Protein AF-A0A833PC98-F1 (afdb_monomer)

Solvent-accessible surface area (backbone atoms only — not comparable to full-atom values): 4462 Å² total; per-residue (Å²): 136,90,89,78,86,83,78,85,83,75,80,76,76,72,85,68,81,75,85,48,72,40,51,43,74,45,72,81,38,86,61,41,73,43,78,66,87,46,96,94,37,70,44,77,40,40,46,70,58,49,24,66,74,64,69,28,46,72,42,82,73,80,82,85,127

Nearest PDB structures (foldseek):
  1dbu-assembly1_A  TM=8.601E-01  e=4.084E-04  Haemophilus influenzae
  2dxa-assembly1_A  TM=8.910E-01  e=2.086E-03  Escherichia coli
  7b7n-assembly1_H  TM=5.004E-01  e=3.678E+00  Human gammaherpesvirus 8

InterPro domains:
  IPR036754 YbaK/aminoacyl-tRNA synthetase-associated domain superfamily [G3DSA:3.90.960.10] (10-63)
  IPR036754 YbaK/aminoacyl-tRNA synthetase-associated domain superfamily [SSF55826] (12-61)

Sequence (65 aa):
MPGGNERSSFSVSQKKRLKTVIDATAINKPKIYVSGGKRGLDIGVSPQDLSKLLGAAFADLLDIS

pLDDT: mean 75.8, std 15.17, range [44.94, 91.19]

Organism: Acinetobacter bereziniae (NCBI:txid106648)

Structure (mmCIF, N/CA/C/O backbone):
data_AF-A0A833PC98-F1
#
_entry.id   AF-A0A833PC98-F1
#
loop_
_atom_site.group_PDB
_atom_site.id
_atom_site.type_symbol
_atom_site.label_atom_id
_atom_site.label_alt_id
_atom_site.label_comp_id
_atom_site.label_asym_id
_atom_site.label_entity_id
_atom_site.label_seq_id
_atom_site.pdbx_PDB_ins_code
_atom_site.Cartn_x
_atom_site.Cartn_y
_atom_site.Cartn_z
_atom_site.occupancy
_atom_site.B_iso_or_equiv
_atom_site.auth_seq_id
_atom_site.auth_comp_id
_atom_site.auth_asym_id
_atom_site.auth_atom_id
_atom_site.pdbx_PDB_model_num
ATOM 1 N N . MET A 1 1 ? -27.063 43.458 34.997 1.00 44.94 1 MET A N 1
ATOM 2 C CA . MET A 1 1 ? -26.925 42.016 35.289 1.00 44.94 1 MET A CA 1
ATOM 3 C C . MET A 1 1 ? -25.817 41.454 34.406 1.00 44.94 1 MET A C 1
ATOM 5 O O . MET A 1 1 ? -25.870 41.726 33.212 1.00 44.94 1 MET A O 1
AT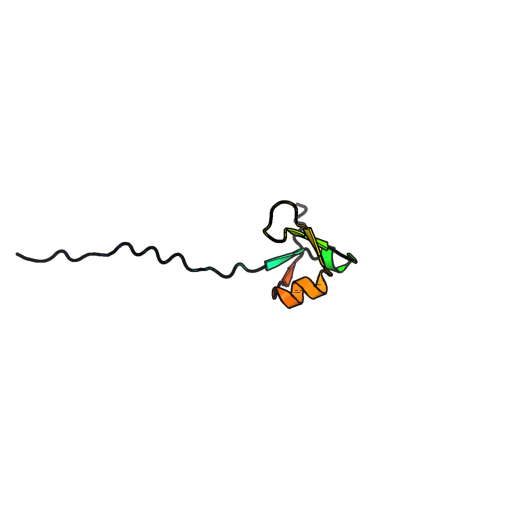OM 9 N N . PRO A 1 2 ? -24.797 40.778 34.962 1.00 47.62 2 PRO A N 1
ATOM 10 C CA . PRO A 1 2 ? -23.727 40.146 34.194 1.00 47.62 2 PRO A CA 1
ATOM 11 C C . PRO A 1 2 ? -24.142 38.721 33.796 1.00 47.62 2 PRO A C 1
ATOM 13 O O . PRO A 1 2 ? -24.880 38.075 34.535 1.00 47.62 2 PRO A O 1
ATOM 16 N N . GLY A 1 3 ? -23.649 38.205 32.672 1.00 49.00 3 GLY A N 1
ATOM 17 C CA . GLY A 1 3 ? -23.782 36.780 32.359 1.00 49.00 3 GLY A CA 1
ATOM 18 C C . GLY A 1 3 ? -23.905 36.510 30.871 1.00 49.00 3 GLY A C 1
ATOM 19 O O . GLY A 1 3 ? -24.990 36.581 30.312 1.00 49.00 3 GLY A O 1
ATOM 20 N N . GLY A 1 4 ? -22.776 36.205 30.246 1.00 54.72 4 GLY A N 1
ATOM 21 C CA . GLY A 1 4 ? -22.699 35.820 28.843 1.00 54.72 4 GLY A CA 1
ATOM 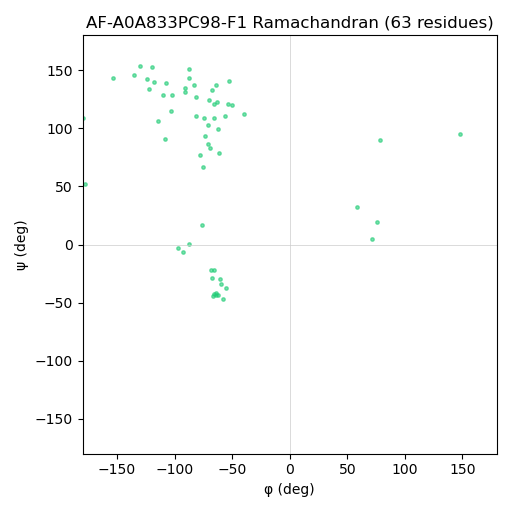22 C C . GLY A 1 4 ? -21.263 35.490 28.467 1.00 54.72 4 GLY A C 1
ATOM 23 O O . GLY A 1 4 ? -20.696 36.069 27.548 1.00 54.72 4 GLY A O 1
ATOM 24 N N . ASN A 1 5 ? -20.642 34.606 29.248 1.00 62.56 5 ASN A N 1
ATOM 25 C CA . ASN A 1 5 ? -19.621 33.720 28.706 1.00 62.56 5 ASN A CA 1
ATOM 26 C C . ASN A 1 5 ? -20.240 33.012 27.493 1.00 62.56 5 ASN A C 1
ATOM 28 O O . ASN A 1 5 ? -21.404 32.669 27.574 1.00 62.56 5 ASN A O 1
ATOM 32 N N . GLU A 1 6 ? -19.505 32.802 26.398 1.00 55.53 6 GLU A N 1
ATOM 33 C CA . GLU A 1 6 ? -19.542 31.533 25.660 1.00 55.53 6 GLU A CA 1
ATOM 34 C C . GLU A 1 6 ? -18.611 31.521 24.436 1.00 55.53 6 GLU A C 1
ATOM 36 O O . GLU A 1 6 ? -18.874 32.088 23.383 1.00 55.53 6 GLU A O 1
ATOM 41 N N . ARG A 1 7 ? -17.548 30.730 24.625 1.00 57.88 7 ARG A N 1
ATOM 42 C CA . ARG A 1 7 ? -16.975 29.773 23.670 1.00 57.88 7 ARG A CA 1
ATOM 43 C C . ARG A 1 7 ? -16.108 30.360 22.560 1.00 57.88 7 ARG A C 1
ATOM 45 O O . ARG A 1 7 ? -16.515 30.563 21.423 1.00 57.88 7 ARG A O 1
ATOM 52 N N . SER A 1 8 ? -14.821 30.440 22.897 1.00 55.56 8 SER A N 1
ATOM 53 C CA . SER A 1 8 ? -13.718 30.249 21.963 1.00 55.56 8 SER A CA 1
ATOM 54 C C . SER A 1 8 ? -14.018 29.107 20.986 1.00 55.56 8 SER A C 1
ATOM 56 O O . SER A 1 8 ? -14.051 27.935 21.364 1.00 55.56 8 SER A O 1
ATOM 58 N N . SER A 1 9 ? -14.204 29.441 19.714 1.00 54.59 9 SER A N 1
ATOM 59 C 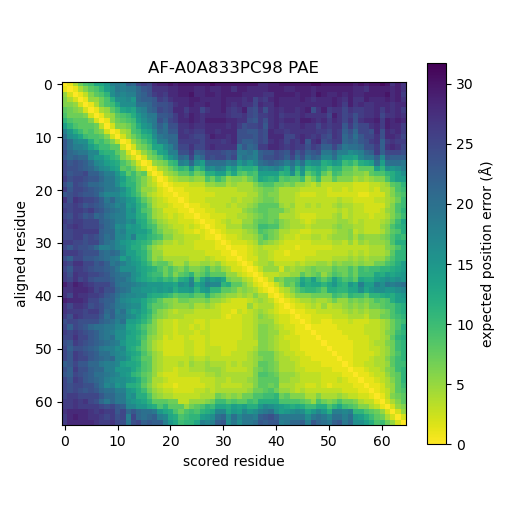CA . SER A 1 9 ? -14.268 28.486 18.613 1.00 54.59 9 SER A CA 1
ATOM 60 C C . SER A 1 9 ? -12.859 27.977 18.292 1.00 54.59 9 SER A C 1
ATOM 62 O O . SER A 1 9 ? -12.298 28.265 17.236 1.00 54.59 9 SER A O 1
ATOM 64 N N . PHE A 1 10 ? -12.250 27.231 19.216 1.00 53.25 10 PHE A N 1
ATOM 65 C CA . PHE A 1 10 ? -11.072 26.431 18.902 1.00 53.25 10 PHE A CA 1
ATOM 66 C C . PHE A 1 10 ? -11.538 25.224 18.088 1.00 53.25 10 PHE A C 1
ATOM 68 O O . PHE A 1 10 ? -11.927 24.195 18.637 1.00 53.25 10 PHE A O 1
ATOM 75 N N . SER A 1 11 ? -11.508 25.347 16.761 1.00 45.91 11 SER A N 1
ATOM 76 C CA . SER A 1 11 ? -11.587 24.183 15.879 1.00 45.91 11 SER A CA 1
ATOM 77 C C . SER A 1 11 ? -10.290 23.390 16.018 1.00 45.91 11 SER A C 1
ATOM 79 O O . SER A 1 11 ? -9.353 23.556 15.239 1.00 45.91 11 SER A O 1
ATOM 81 N N . VAL A 1 12 ? -10.211 22.536 17.041 1.00 59.00 12 VAL A N 1
ATOM 82 C CA . VAL A 1 12 ? -9.166 21.517 17.128 1.00 59.00 12 VAL A CA 1
ATOM 83 C C . VAL A 1 12 ? -9.484 20.466 16.067 1.00 59.00 12 VAL A C 1
ATOM 85 O O . VAL A 1 12 ? -10.200 19.492 16.288 1.00 59.00 12 VAL A O 1
ATOM 88 N N . SER A 1 13 ? -9.012 20.712 14.846 1.00 55.16 13 SER A N 1
ATOM 89 C CA . SER A 1 13 ? -9.029 19.700 13.797 1.00 55.16 13 SER A CA 1
ATOM 90 C C . SER A 1 13 ? -8.159 18.545 14.274 1.00 55.16 13 SER A C 1
ATOM 92 O O . SER A 1 13 ? -6.929 18.604 14.241 1.00 55.16 13 SER A O 1
ATOM 94 N N . GLN A 1 14 ? -8.819 17.511 14.795 1.00 56.69 14 GLN A N 1
ATOM 95 C CA . GLN A 1 14 ? -8.212 16.235 15.133 1.00 56.69 14 GLN A CA 1
ATOM 96 C C . GLN A 1 14 ? -7.408 15.774 13.915 1.00 56.69 14 GLN A C 1
ATOM 98 O O . GLN A 1 14 ? -7.977 15.578 12.840 1.00 56.69 14 GLN A O 1
ATOM 103 N N . LYS A 1 15 ? -6.092 15.581 14.075 1.00 55.91 15 LYS A N 1
ATOM 104 C CA . LYS A 1 15 ? -5.265 14.800 13.143 1.00 55.91 15 LYS A CA 1
ATOM 105 C C . LYS A 1 15 ? -5.803 13.368 13.145 1.00 55.91 15 LYS A C 1
ATOM 107 O O . LYS A 1 15 ? -5.296 12.493 13.843 1.00 55.91 15 LYS A O 1
ATOM 112 N N . LYS A 1 16 ? -6.902 13.150 12.429 1.00 58.28 16 LYS A N 1
ATOM 113 C CA . LYS A 1 16 ? -7.562 11.859 12.305 1.00 58.28 16 LYS A CA 1
ATOM 114 C C . LYS A 1 16 ? -6.578 10.968 11.559 1.00 58.28 16 LYS A C 1
ATOM 116 O O . LYS A 1 16 ? -6.305 11.202 10.384 1.00 58.28 16 LYS A O 1
ATOM 121 N N . ARG A 1 17 ? -5.985 9.994 12.255 1.00 58.97 17 ARG A N 1
ATOM 122 C CA . ARG A 1 17 ? -5.220 8.926 11.602 1.00 58.97 17 ARG A CA 1
ATOM 123 C C . ARG A 1 17 ? -6.165 8.260 10.608 1.00 58.97 17 ARG A C 1
ATOM 125 O O . ARG A 1 17 ? -7.149 7.642 11.013 1.00 58.97 17 ARG A O 1
ATOM 132 N N . LEU A 1 18 ? -5.902 8.458 9.323 1.00 65.94 18 LEU A N 1
ATOM 133 C CA . LEU A 1 18 ? -6.684 7.846 8.263 1.00 65.94 18 LEU A CA 1
ATOM 134 C C . LEU A 1 18 ? -6.377 6.351 8.274 1.00 65.94 18 LEU A C 1
ATOM 136 O O . LEU A 1 18 ? -5.214 5.947 8.213 1.00 65.94 18 LEU A O 1
ATOM 140 N N . LYS A 1 19 ? -7.423 5.533 8.401 1.00 73.88 19 LYS A N 1
ATOM 141 C CA . LYS A 1 19 ? -7.297 4.095 8.182 1.00 73.88 19 LYS A CA 1
ATOM 142 C C . LYS A 1 19 ? -6.904 3.904 6.723 1.00 73.88 19 LYS A C 1
ATOM 144 O O . LYS A 1 19 ? -7.603 4.388 5.837 1.00 73.88 19 LYS A O 1
ATOM 149 N N . THR A 1 20 ? -5.781 3.238 6.497 1.00 82.56 20 THR A N 1
ATOM 150 C CA . THR A 1 20 ? -5.358 2.866 5.149 1.00 82.56 20 THR A CA 1
ATOM 151 C C . THR A 1 20 ? -5.922 1.486 4.856 1.00 82.56 20 THR A C 1
ATOM 153 O O . THR A 1 20 ? -5.811 0.579 5.681 1.00 82.56 20 THR A O 1
ATOM 156 N N . VAL A 1 21 ? -6.553 1.339 3.701 1.00 86.44 21 VAL A N 1
ATOM 157 C CA . VAL A 1 21 ? -7.063 0.065 3.202 1.00 86.44 21 VAL A CA 1
ATOM 158 C C . VAL A 1 21 ? -6.403 -0.167 1.853 1.00 86.44 21 VAL A C 1
ATOM 160 O O . VAL A 1 21 ? -6.290 0.763 1.055 1.00 86.44 21 VAL A O 1
ATOM 163 N N . ILE A 1 22 ? -5.908 -1.378 1.636 1.00 87.81 22 ILE A N 1
ATOM 164 C CA . ILE A 1 22 ? -5.320 -1.804 0.369 1.00 87.81 22 ILE A CA 1
ATOM 165 C C . ILE A 1 22 ? -6.314 -2.758 -0.283 1.00 87.81 22 ILE A C 1
ATOM 167 O O . ILE A 1 22 ? -6.914 -3.586 0.397 1.00 87.81 22 ILE A O 1
ATOM 171 N N . ASP A 1 23 ? -6.498 -2.646 -1.592 1.00 88.19 23 ASP A N 1
ATOM 172 C CA . ASP A 1 23 ? -7.377 -3.559 -2.312 1.00 88.19 23 ASP A CA 1
ATOM 173 C C . ASP A 1 23 ? -6.851 -5.008 -2.257 1.00 88.19 23 ASP A C 1
ATOM 175 O O . ASP A 1 23 ? -5.649 -5.252 -2.405 1.00 88.19 23 ASP A O 1
ATOM 179 N N . ALA A 1 24 ? -7.738 -5.980 -2.040 1.00 88.56 24 ALA A N 1
ATOM 180 C CA . ALA A 1 24 ? -7.378 -7.390 -1.917 1.00 88.56 24 ALA A CA 1
ATOM 181 C C . ALA A 1 24 ? -6.714 -7.940 -3.189 1.00 88.56 24 ALA A C 1
ATOM 183 O O . ALA A 1 24 ? -5.817 -8.783 -3.093 1.00 88.56 24 ALA A O 1
ATOM 184 N N . THR A 1 25 ? -7.043 -7.414 -4.376 1.00 87.81 25 THR A N 1
ATOM 185 C CA . THR A 1 25 ? -6.396 -7.831 -5.630 1.00 87.81 25 THR A CA 1
ATOM 186 C C . THR A 1 25 ? -4.911 -7.465 -5.673 1.00 87.81 25 THR A C 1
ATOM 188 O O . THR A 1 25 ? -4.128 -8.108 -6.379 1.00 87.81 25 THR A O 1
ATOM 191 N N . ALA A 1 26 ? -4.483 -6.479 -4.873 1.00 87.50 26 ALA A N 1
ATOM 192 C CA . ALA A 1 26 ? -3.084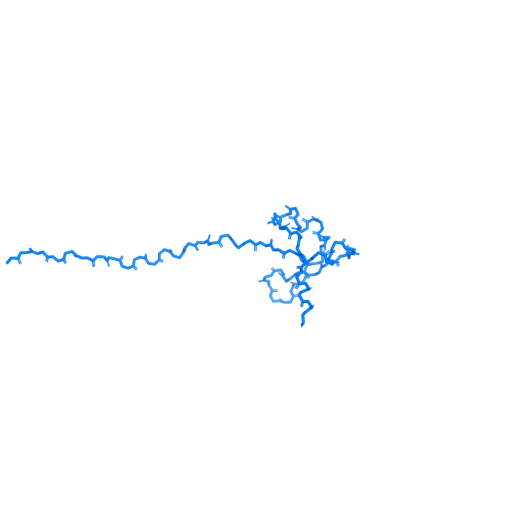 -6.097 -4.769 1.00 87.50 26 ALA A CA 1
ATOM 193 C C . ALA A 1 26 ? -2.227 -7.172 -4.088 1.00 87.50 26 ALA A C 1
ATOM 195 O O . ALA A 1 26 ? -1.027 -7.201 -4.339 1.00 87.50 26 ALA A O 1
ATOM 196 N N . ILE A 1 27 ? -2.802 -8.088 -3.295 1.00 86.12 27 ILE A N 1
ATOM 197 C CA . ILE A 1 27 ? -2.056 -9.196 -2.663 1.00 86.12 27 ILE A CA 1
ATOM 198 C C . ILE A 1 27 ? -1.311 -10.031 -3.708 1.00 86.12 27 ILE A C 1
ATOM 200 O O . ILE A 1 27 ? -0.185 -10.458 -3.464 1.00 86.12 27 ILE A O 1
ATOM 204 N N . ASN A 1 28 ? -1.920 -10.236 -4.878 1.00 86.44 28 ASN A N 1
ATOM 205 C CA . ASN A 1 28 ? -1.361 -11.081 -5.930 1.00 86.44 28 ASN A CA 1
ATOM 206 C C . ASN A 1 28 ? -0.409 -10.324 -6.876 1.00 86.44 28 ASN A C 1
ATOM 208 O O . ASN A 1 28 ? 0.102 -10.893 -7.841 1.00 86.44 28 ASN A O 1
ATOM 212 N N . LYS A 1 29 ? -0.185 -9.025 -6.640 1.00 87.31 29 LYS A N 1
ATOM 213 C CA . LYS A 1 29 ? 0.704 -8.192 -7.454 1.00 87.31 29 LYS A CA 1
ATOM 214 C C . LYS A 1 29 ? 2.117 -8.228 -6.858 1.00 87.31 29 LYS A C 1
ATOM 216 O O . LYS A 1 29 ? 2.277 -8.010 -5.659 1.00 87.31 29 LYS A O 1
ATOM 221 N N . PRO A 1 30 ? 3.166 -8.407 -7.679 1.00 86.31 30 PRO A N 1
ATOM 222 C CA . PRO A 1 30 ? 4.541 -8.428 -7.180 1.00 86.31 30 PRO A CA 1
ATOM 223 C C . PRO A 1 30 ? 5.003 -7.062 -6.647 1.00 86.31 30 PRO A C 1
ATOM 225 O O . PRO A 1 30 ? 5.848 -6.993 -5.760 1.00 86.31 30 PRO A O 1
ATOM 228 N N . LYS A 1 31 ? 4.458 -5.961 -7.180 1.00 90.12 31 LYS A N 1
ATOM 229 C CA . LYS A 1 31 ? 4.767 -4.591 -6.761 1.00 90.12 31 LYS A CA 1
ATOM 230 C C . LYS A 1 31 ? 3.579 -3.679 -7.048 1.00 90.12 31 LYS A C 1
ATOM 232 O O . LYS A 1 31 ? 2.918 -3.832 -8.076 1.00 90.12 31 LYS A O 1
ATOM 237 N N . ILE A 1 32 ? 3.342 -2.723 -6.158 1.00 90.50 32 ILE A N 1
ATOM 238 C CA . ILE A 1 32 ? 2.378 -1.635 -6.337 1.00 90.50 32 ILE A CA 1
ATOM 239 C C . ILE A 1 32 ? 3.097 -0.290 -6.272 1.00 90.50 32 ILE A C 1
ATOM 241 O O . ILE A 1 32 ? 4.145 -0.170 -5.637 1.00 90.50 32 ILE A O 1
ATOM 245 N N . TYR A 1 33 ? 2.542 0.716 -6.939 1.00 88.81 33 TYR A N 1
ATOM 246 C CA . TYR A 1 33 ? 3.069 2.076 -6.930 1.00 88.81 33 TYR A CA 1
ATOM 247 C C . TYR A 1 33 ? 2.116 2.967 -6.152 1.00 88.81 33 TYR A C 1
ATOM 249 O O . TYR A 1 33 ? 0.913 2.964 -6.405 1.00 88.81 33 TYR A O 1
ATOM 257 N N . VAL A 1 34 ? 2.662 3.706 -5.192 1.00 84.94 34 VAL A N 1
ATOM 258 C CA . VAL A 1 34 ? 1.908 4.678 -4.403 1.00 84.94 34 VAL A CA 1
ATOM 259 C C . VAL A 1 34 ? 2.563 6.044 -4.501 1.00 84.94 34 VAL A C 1
ATOM 261 O O . VAL A 1 34 ? 3.791 6.158 -4.500 1.00 84.94 34 VAL A O 1
ATOM 264 N N . SER A 1 35 ? 1.744 7.091 -4.561 1.00 82.31 35 SER A N 1
ATOM 265 C CA . SER A 1 35 ? 2.242 8.461 -4.619 1.00 82.31 35 SER A CA 1
ATOM 266 C C . SER A 1 35 ? 2.955 8.810 -3.310 1.00 82.31 35 SER A C 1
ATOM 268 O O . SER A 1 35 ? 2.337 8.809 -2.244 1.00 82.31 35 SER A O 1
ATOM 270 N N . GLY A 1 36 ? 4.235 9.166 -3.378 1.00 79.50 36 GLY A N 1
ATOM 271 C CA . GLY A 1 36 ? 5.070 9.491 -2.216 1.00 79.50 36 GLY A CA 1
ATOM 272 C C . GLY A 1 36 ? 4.822 10.878 -1.608 1.00 79.50 36 GLY A C 1
ATOM 273 O O . GLY A 1 36 ? 5.685 11.400 -0.909 1.00 79.50 36 GLY A O 1
ATOM 274 N N . GLY A 1 37 ? 3.697 11.529 -1.922 1.00 77.56 37 GLY A N 1
ATOM 275 C CA . GLY A 1 37 ? 3.354 12.869 -1.424 1.00 77.56 37 GLY A CA 1
ATOM 276 C C . GLY A 1 37 ? 4.186 14.020 -2.008 1.00 77.56 37 GLY A C 1
ATOM 277 O O . GLY A 1 37 ? 4.007 15.169 -1.608 1.00 77.56 37 GLY A O 1
ATOM 278 N N . LYS A 1 38 ? 5.074 13.745 -2.971 1.00 80.19 38 LYS A N 1
ATOM 279 C CA . LYS A 1 38 ? 5.872 14.743 -3.695 1.00 80.19 38 LYS A CA 1
ATOM 280 C C . LYS A 1 38 ? 5.524 14.686 -5.181 1.00 80.19 38 LYS A C 1
ATOM 282 O O . LYS A 1 38 ? 5.328 13.602 -5.726 1.00 80.19 38 LYS A O 1
ATOM 287 N N . ARG A 1 39 ? 5.429 15.848 -5.839 1.00 80.56 39 ARG A N 1
ATOM 288 C CA . ARG A 1 39 ? 5.132 15.931 -7.282 1.00 80.56 39 ARG A CA 1
ATOM 289 C C . ARG A 1 39 ? 6.117 15.061 -8.071 1.00 80.56 39 ARG A C 1
ATOM 291 O O . ARG A 1 39 ? 7.320 15.291 -7.987 1.00 80.56 39 ARG A O 1
ATOM 298 N N . GLY A 1 40 ? 5.584 14.095 -8.821 1.00 82.12 40 GLY A N 1
ATOM 299 C CA . GLY A 1 40 ? 6.354 13.210 -9.698 1.0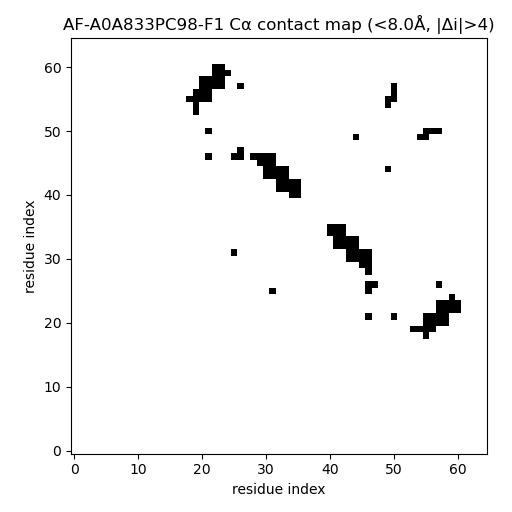0 82.12 40 GLY A CA 1
ATOM 300 C C . GLY A 1 40 ? 7.139 12.102 -8.992 1.00 82.12 40 GLY A C 1
ATOM 301 O O . GLY A 1 40 ? 8.085 11.590 -9.580 1.00 82.12 40 GLY A O 1
ATOM 302 N N . LEU A 1 41 ? 6.800 11.756 -7.742 1.00 76.38 41 LEU A N 1
ATOM 303 C CA . LEU A 1 41 ? 7.432 10.644 -7.032 1.00 76.38 41 LEU A CA 1
ATOM 304 C C . LEU A 1 41 ? 6.428 9.523 -6.758 1.00 76.38 41 LEU A C 1
ATOM 306 O O . LEU A 1 41 ? 5.614 9.621 -5.837 1.00 76.38 41 LEU A O 1
ATOM 310 N N . ASP A 1 42 ? 6.564 8.438 -7.510 1.00 86.31 42 ASP A N 1
ATOM 311 C CA . ASP A 1 42 ? 5.884 7.172 -7.260 1.00 86.31 42 ASP A CA 1
ATOM 312 C C . ASP A 1 42 ? 6.856 6.189 -6.615 1.00 86.31 42 ASP A C 1
ATOM 314 O O . ASP A 1 42 ? 7.966 5.960 -7.103 1.00 86.31 42 ASP A O 1
ATOM 318 N N . ILE A 1 43 ? 6.445 5.601 -5.496 1.00 85.56 43 ILE A N 1
ATOM 319 C CA . ILE A 1 43 ? 7.257 4.638 -4.761 1.00 85.56 43 ILE A CA 1
ATOM 320 C C . ILE A 1 43 ? 6.719 3.247 -5.072 1.00 85.56 43 ILE A C 1
ATOM 322 O O . ILE A 1 43 ? 5.590 2.908 -4.720 1.00 85.56 43 ILE A O 1
ATOM 326 N N . GLY A 1 44 ? 7.542 2.443 -5.745 1.00 90.38 44 GLY A N 1
ATOM 327 C CA . GLY A 1 44 ? 7.243 1.044 -6.017 1.00 90.38 44 GLY A CA 1
ATOM 328 C C . GLY A 1 44 ? 7.580 0.172 -4.811 1.00 90.38 44 GLY A C 1
ATOM 329 O O . GLY A 1 44 ? 8.760 -0.050 -4.537 1.00 90.38 44 GLY A O 1
ATOM 330 N N . VAL A 1 45 ? 6.567 -0.365 -4.140 1.00 89.38 45 VAL A N 1
ATOM 331 C CA . VAL A 1 45 ? 6.694 -1.162 -2.909 1.00 89.38 45 VAL A CA 1
ATOM 332 C C . VAL A 1 45 ? 5.927 -2.475 -3.010 1.00 89.38 45 VAL A C 1
ATOM 334 O O . VAL A 1 45 ? 4.948 -2.587 -3.750 1.00 89.38 45 VAL A O 1
ATOM 337 N N . SER A 1 46 ? 6.366 -3.479 -2.254 1.00 91.19 46 SER A N 1
ATOM 338 C CA . SER A 1 46 ? 5.598 -4.710 -2.097 1.00 91.19 46 SER A CA 1
ATOM 339 C C . SER A 1 46 ? 4.314 -4.404 -1.313 1.00 91.19 46 SER A C 1
ATOM 341 O O . SER A 1 46 ? 4.386 -3.744 -0.273 1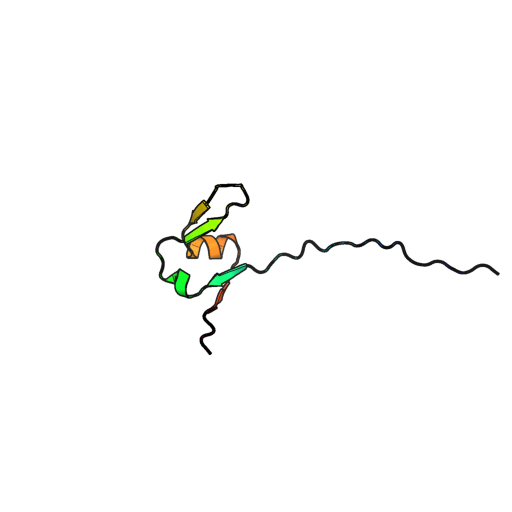.00 91.19 46 SER A O 1
ATOM 343 N N . PRO A 1 47 ? 3.141 -4.882 -1.757 1.00 90.38 47 PRO A N 1
ATOM 344 C CA . PRO A 1 47 ? 1.872 -4.619 -1.077 1.00 90.38 47 PRO A CA 1
ATOM 345 C C . PRO A 1 47 ? 1.869 -5.139 0.366 1.00 90.38 47 PRO A C 1
ATOM 347 O O . PRO A 1 47 ? 1.315 -4.496 1.255 1.00 90.38 47 PRO A O 1
ATOM 3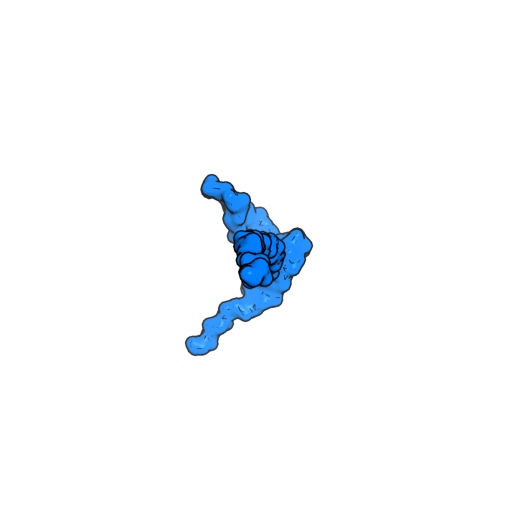50 N N . GLN A 1 48 ? 2.551 -6.258 0.626 1.00 89.94 48 GLN A N 1
ATOM 351 C CA . GLN A 1 48 ? 2.712 -6.808 1.974 1.00 89.94 48 GLN A CA 1
ATOM 352 C C . GLN A 1 48 ? 3.558 -5.909 2.888 1.00 89.94 48 GLN A C 1
ATOM 354 O O . GLN A 1 48 ? 3.178 -5.676 4.035 1.00 89.94 48 GLN A O 1
ATOM 359 N N . ASP A 1 49 ? 4.678 -5.379 2.391 1.00 89.62 49 ASP A N 1
ATOM 360 C CA . ASP A 1 49 ? 5.500 -4.421 3.138 1.00 89.62 49 ASP A CA 1
ATOM 361 C C . ASP A 1 49 ? 4.743 -3.123 3.396 1.00 89.62 49 ASP A C 1
ATOM 363 O O . ASP A 1 49 ? 4.768 -2.608 4.511 1.00 89.62 49 ASP A O 1
ATOM 367 N N . LEU A 1 50 ? 4.009 -2.625 2.398 1.00 87.62 50 LEU A N 1
ATOM 368 C CA . LEU A 1 50 ? 3.192 -1.426 2.552 1.00 87.62 50 LEU A CA 1
ATOM 369 C C . LEU A 1 50 ? 2.098 -1.622 3.609 1.00 87.62 50 LEU A C 1
ATOM 371 O O . LEU A 1 50 ? 1.898 -0.748 4.452 1.00 87.62 50 LEU A O 1
ATOM 375 N N . SER A 1 51 ? 1.426 -2.777 3.595 1.00 89.25 51 SER A N 1
ATOM 376 C CA . SER A 1 51 ? 0.429 -3.149 4.601 1.00 89.25 51 SER A CA 1
ATOM 377 C C . SER A 1 51 ? 1.027 -3.155 6.006 1.00 89.25 51 SER A C 1
ATOM 379 O O . SER A 1 51 ? 0.467 -2.527 6.903 1.00 89.25 51 SER A O 1
ATOM 381 N N . LYS A 1 52 ? 2.200 -3.774 6.193 1.00 88.75 52 LYS A N 1
ATOM 382 C CA . LYS A 1 52 ? 2.901 -3.789 7.487 1.00 88.75 52 LYS A CA 1
ATOM 383 C C . LYS A 1 52 ? 3.334 -2.393 7.933 1.00 88.75 52 LYS A C 1
ATOM 385 O O . LYS A 1 52 ? 3.146 -2.046 9.095 1.00 88.75 52 LYS A O 1
ATOM 390 N N . LEU A 1 53 ? 3.882 -1.591 7.020 1.00 87.00 53 LEU A N 1
ATOM 391 C CA . LEU A 1 53 ? 4.384 -0.246 7.307 1.00 87.00 53 LEU A CA 1
ATOM 392 C C . LEU A 1 53 ? 3.257 0.715 7.709 1.00 87.00 53 LEU A C 1
ATOM 394 O O . LEU A 1 53 ? 3.416 1.508 8.635 1.00 87.00 53 LEU A O 1
ATOM 398 N N . LEU A 1 54 ? 2.124 0.649 7.007 1.00 84.38 54 LEU A N 1
ATOM 399 C CA . LEU A 1 54 ? 0.980 1.536 7.223 1.00 84.38 54 LEU A CA 1
ATOM 400 C C . LEU A 1 54 ? -0.062 0.963 8.194 1.00 84.38 54 LEU A C 1
ATOM 402 O O . LEU A 1 54 ? -1.022 1.658 8.528 1.00 84.38 54 LEU A O 1
ATOM 406 N N . GLY A 1 55 ? 0.094 -0.289 8.636 1.00 86.88 55 GLY A N 1
ATOM 407 C CA . GLY A 1 55 ? -0.946 -1.017 9.369 1.00 86.88 55 GLY A CA 1
ATOM 408 C C . GLY A 1 55 ? -2.241 -1.138 8.562 1.00 86.88 55 GLY A C 1
ATOM 409 O O . GLY A 1 55 ? -3.332 -1.067 9.128 1.00 86.88 55 GLY A O 1
ATOM 410 N N . ALA A 1 56 ? -2.124 -1.228 7.236 1.00 87.94 56 ALA A N 1
ATOM 411 C CA . ALA A 1 56 ? -3.262 -1.228 6.335 1.00 87.94 56 ALA A CA 1
ATOM 412 C C . ALA A 1 56 ? -3.869 -2.627 6.217 1.00 87.94 56 ALA A C 1
ATOM 414 O O . ALA A 1 56 ? -3.144 -3.613 6.076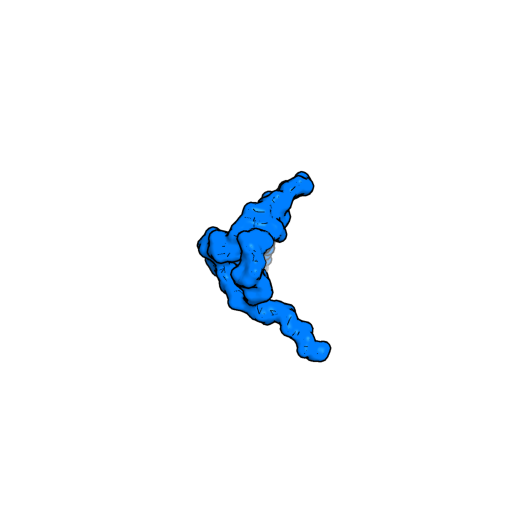 1.00 87.94 56 ALA A O 1
ATOM 415 N N . ALA A 1 57 ? -5.197 -2.703 6.233 1.00 87.81 57 ALA A N 1
ATOM 416 C CA . ALA A 1 57 ? -5.915 -3.952 6.009 1.00 87.81 57 ALA A CA 1
ATOM 417 C C . ALA A 1 57 ? -6.157 -4.165 4.513 1.00 87.81 57 ALA A C 1
ATOM 419 O O . ALA A 1 57 ? -6.430 -3.205 3.790 1.00 87.81 57 ALA A O 1
ATOM 420 N N . PHE A 1 58 ? -6.086 -5.418 4.067 1.00 89.12 58 PHE A N 1
ATOM 421 C CA . PHE A 1 58 ? -6.555 -5.783 2.737 1.00 89.12 58 PHE A CA 1
ATOM 422 C C . PHE A 1 58 ? -8.072 -5.959 2.766 1.00 89.12 58 PHE A C 1
ATOM 424 O O . PHE A 1 58 ? -8.583 -6.694 3.610 1.00 89.12 58 PHE A O 1
ATOM 431 N N . ALA A 1 59 ? -8.779 -5.281 1.869 1.00 87.50 59 ALA A N 1
ATOM 432 C CA . ALA A 1 59 ? -10.219 -5.422 1.702 1.00 87.50 59 ALA A CA 1
ATOM 433 C C . ALA A 1 59 ? -10.552 -5.524 0.218 1.00 87.50 59 ALA A C 1
ATOM 435 O O . ALA A 1 59 ? -9.885 -4.909 -0.609 1.00 87.50 59 ALA A O 1
ATOM 436 N N . ASP A 1 60 ? -11.574 -6.299 -0.113 1.00 86.69 60 ASP A N 1
ATOM 437 C CA . ASP A 1 60 ? -12.091 -6.363 -1.474 1.00 86.69 60 ASP A CA 1
ATOM 438 C C . ASP A 1 60 ? -12.884 -5.074 -1.746 1.00 86.69 60 ASP A C 1
ATOM 440 O O . ASP A 1 60 ? -13.909 -4.841 -1.105 1.00 86.69 60 ASP A O 1
ATOM 444 N N . LEU A 1 61 ? -12.351 -4.174 -2.586 1.00 80.56 61 LEU A N 1
ATOM 445 C CA . LEU A 1 61 ? -13.008 -2.900 -2.920 1.00 80.56 61 LEU A CA 1
ATOM 446 C C . LEU A 1 61 ? -13.784 -2.973 -4.240 1.00 80.56 61 LEU A C 1
ATOM 448 O O . LEU A 1 61 ? -14.423 -1.993 -4.625 1.00 80.56 61 LEU A O 1
ATOM 452 N N . LEU A 1 62 ? -13.721 -4.109 -4.939 1.00 75.31 62 LEU A N 1
ATOM 453 C CA . LEU A 1 62 ? -14.464 -4.350 -6.168 1.00 75.31 62 LEU A CA 1
ATOM 454 C C . LEU A 1 62 ? -15.922 -4.692 -5.834 1.00 75.31 62 LEU A C 1
ATOM 456 O O . LEU A 1 62 ? -16.342 -5.841 -5.903 1.00 75.31 62 LEU A O 1
ATOM 460 N N . ASP A 1 63 ? -16.706 -3.671 -5.496 1.00 59.50 63 ASP A N 1
ATOM 461 C CA . ASP A 1 6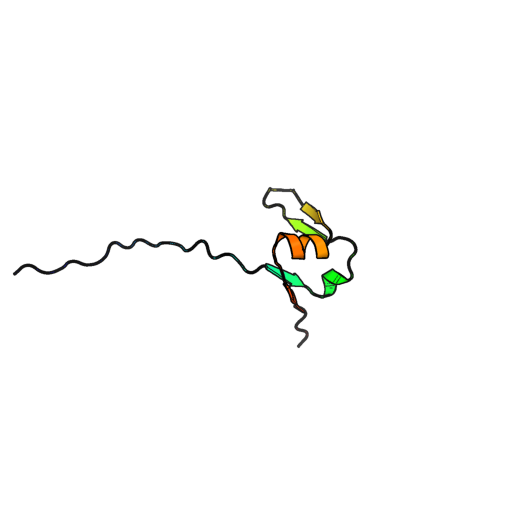3 ? -18.165 -3.764 -5.553 1.00 59.50 63 ASP A CA 1
ATOM 462 C C . ASP A 1 63 ? -18.581 -3.796 -7.033 1.00 59.50 63 ASP A C 1
ATOM 464 O O . ASP A 1 63 ? -18.504 -2.792 -7.744 1.00 59.50 63 ASP A O 1
ATOM 468 N N . ILE A 1 64 ? -18.927 -4.984 -7.524 1.00 57.50 64 ILE A N 1
ATOM 469 C CA . ILE A 1 64 ? -19.514 -5.199 -8.851 1.00 57.50 64 ILE A CA 1
ATOM 470 C C . ILE A 1 64 ? -20.983 -5.561 -8.624 1.00 57.50 64 ILE A C 1
ATOM 472 O O . ILE A 1 64 ? -21.313 -6.729 -8.416 1.00 57.50 64 ILE A O 1
ATOM 476 N N . SER A 1 65 ? -21.838 -4.538 -8.612 1.00 45.06 65 SER A N 1
ATOM 477 C CA . SER A 1 65 ? -23.302 -4.641 -8.572 1.00 45.06 65 SER A CA 1
ATOM 478 C C . SER A 1 65 ? -23.886 -4.043 -9.847 1.00 45.06 65 SER A C 1
ATOM 480 O O . SER A 1 65 ? -23.389 -2.968 -10.261 1.00 45.06 65 SER A O 1
#

Radius of gyration: 20.64 Å; Cα contacts (8 Å, |Δi|>4): 60; chains: 1; bounding box: 34×53×45 Å

Secondary structure (DSSP, 8-state):
-----------------PPPEEEGGGGG-S-EEEE-SSTT-EEEE-HHHHHHHHTPEEE------

Foldseek 3Di:
DDDDDDDDPPPPPPPPLDAAADEQVLQPPQWDWDDPPDPPDTDIDRPVVVCVVSVYYHDHPPPDD

Mean predicted aligned error: 12.31 Å